Protein AF-A0A961XTH6-F1 (afdb_monomer_lite)

pLDDT: mean 82.4, std 15.03, range [42.56, 95.94]

Radius of gyration: 13.9 Å; chains: 1; bounding box: 32×32×38 Å

Sequence (104 aa):
IRTELGHAMLETRDPAMVGKAIGEIKAGLSRDTTNSAGFGLLARAYGQIGEENLARAAAAEEAYYAGRFKEAKRLAQISQPKLKRGSPEWLRMQDIIDYKPPKK

Structure (mmCIF, N/CA/C/O backbone):
data_AF-A0A961XTH6-F1
#
_entry.id   AF-A0A961XTH6-F1
#
loop_
_atom_site.group_PDB
_atom_site.id
_atom_site.type_symbol
_atom_site.label_atom_id
_atom_site.label_alt_id
_atom_site.label_comp_id
_atom_site.label_asym_id
_atom_site.label_entity_id
_atom_site.label_seq_id
_atom_site.pdbx_PDB_ins_code
_atom_site.Cartn_x
_atom_site.Cartn_y
_atom_site.Cartn_z
_atom_site.occupancy
_atom_site.B_iso_or_equiv
_atom_site.auth_seq_id
_atom_site.auth_comp_id
_atom_site.auth_asym_id
_atom_site.auth_atom_id
_atom_site.pdbx_PDB_model_num
ATOM 1 N N . ILE A 1 1 ? 12.731 19.758 -2.793 1.00 46.03 1 ILE A N 1
ATOM 2 C CA . ILE A 1 1 ? 13.856 18.838 -2.480 1.00 46.03 1 ILE A CA 1
ATOM 3 C C . ILE A 1 1 ? 13.429 17.356 -2.348 1.00 46.03 1 ILE A C 1
ATOM 5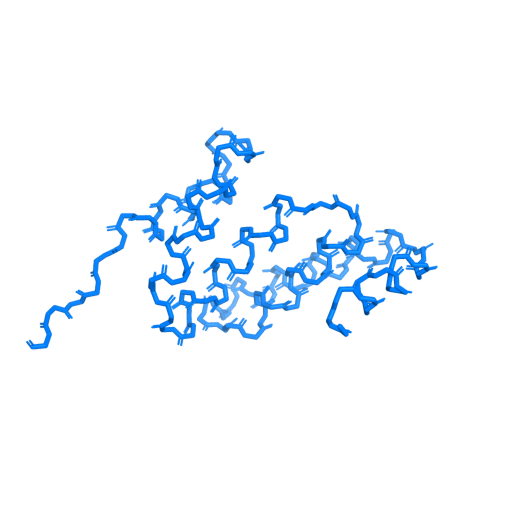 O O . ILE A 1 1 ? 14.218 16.500 -2.707 1.00 46.03 1 ILE A O 1
ATOM 9 N N . ARG A 1 2 ? 12.193 16.980 -1.947 1.00 49.25 2 ARG A N 1
ATOM 10 C CA . ARG A 1 2 ? 11.752 15.553 -2.001 1.00 49.25 2 ARG A CA 1
ATOM 11 C C . ARG A 1 2 ? 11.323 15.056 -3.390 1.00 49.25 2 ARG A C 1
ATOM 13 O O . ARG A 1 2 ? 11.393 13.864 -3.654 1.00 49.25 2 ARG A O 1
ATOM 20 N N . THR A 1 3 ? 10.915 15.965 -4.269 1.00 42.56 3 THR A N 1
ATOM 21 C CA . THR A 1 3 ? 10.473 15.666 -5.641 1.00 42.56 3 THR A CA 1
ATOM 22 C C . THR A 1 3 ? 11.640 15.303 -6.568 1.00 42.56 3 THR A C 1
ATOM 24 O O . THR A 1 3 ? 11.499 14.445 -7.428 1.00 42.56 3 THR A O 1
ATOM 27 N N . GLU A 1 4 ? 12.819 15.882 -6.327 1.00 44.53 4 GLU A N 1
ATOM 28 C CA . GLU A 1 4 ? 14.058 15.622 -7.079 1.00 44.53 4 GLU A CA 1
ATOM 29 C C . GLU A 1 4 ? 14.625 14.218 -6.799 1.00 44.53 4 GLU A C 1
ATOM 31 O O . GLU A 1 4 ? 15.161 13.558 -7.683 1.00 44.53 4 GLU A O 1
ATOM 36 N N . LEU A 1 5 ? 14.401 13.708 -5.580 1.00 42.97 5 LEU A N 1
ATOM 37 C CA . LEU A 1 5 ? 14.774 12.347 -5.184 1.00 42.97 5 LEU A CA 1
ATOM 38 C C . LEU A 1 5 ? 13.916 11.279 -5.889 1.00 42.97 5 LEU A C 1
ATOM 40 O O . LEU A 1 5 ? 14.385 10.171 -6.129 1.00 42.97 5 LEU A O 1
ATOM 44 N N . GLY A 1 6 ? 12.671 11.621 -6.245 1.00 42.91 6 GLY A N 1
ATOM 45 C CA . GLY A 1 6 ? 11.809 10.774 -7.073 1.00 42.91 6 GLY A CA 1
ATOM 46 C C . GLY A 1 6 ? 12.271 10.707 -8.532 1.00 42.91 6 GLY A C 1
ATOM 47 O O . GLY A 1 6 ? 12.144 9.659 -9.157 1.00 42.91 6 GLY A O 1
ATOM 48 N N . HIS A 1 7 ? 12.869 11.789 -9.047 1.00 44.06 7 HIS A N 1
ATOM 49 C CA . HIS A 1 7 ? 13.399 11.862 -10.412 1.00 44.06 7 HIS A CA 1
ATOM 50 C C . HIS A 1 7 ? 14.686 11.037 -10.590 1.00 44.06 7 HIS A C 1
ATOM 52 O O . HIS A 1 7 ? 14.806 10.319 -11.576 1.00 44.06 7 HIS A O 1
ATOM 58 N N . ALA A 1 8 ? 15.604 11.063 -9.616 1.00 49.78 8 ALA A N 1
ATOM 59 C CA . ALA A 1 8 ? 16.872 10.319 -9.681 1.00 49.78 8 ALA A CA 1
ATOM 60 C C . ALA A 1 8 ? 16.722 8.796 -9.461 1.00 49.78 8 ALA A C 1
ATOM 62 O O . ALA A 1 8 ? 17.549 8.008 -9.913 1.00 49.78 8 ALA A O 1
ATOM 63 N N . MET A 1 9 ? 15.664 8.344 -8.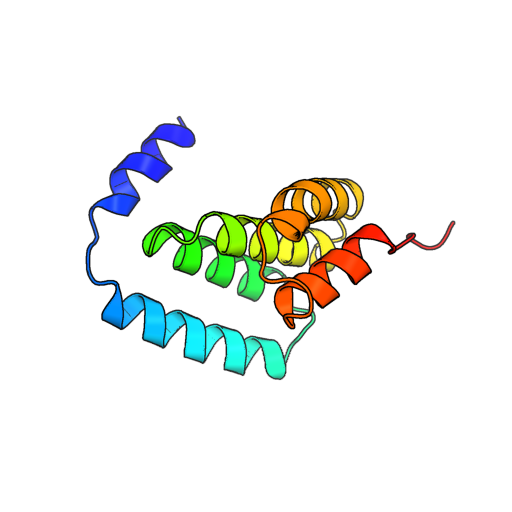773 1.00 46.50 9 MET A N 1
ATOM 64 C CA . MET A 1 9 ? 15.448 6.910 -8.506 1.00 46.50 9 MET A CA 1
ATOM 65 C C . MET A 1 9 ? 14.791 6.153 -9.672 1.00 46.50 9 MET A C 1
ATOM 67 O O . MET A 1 9 ? 14.914 4.930 -9.734 1.00 46.50 9 MET A O 1
ATOM 71 N N . LEU A 1 10 ? 14.162 6.861 -10.619 1.00 49.44 10 LEU A N 1
ATOM 72 C CA . LEU A 1 10 ? 13.652 6.296 -11.880 1.00 49.44 10 LEU A CA 1
ATOM 73 C C . LEU A 1 10 ? 14.773 5.769 -12.801 1.00 49.44 10 LEU A C 1
ATOM 75 O O . LEU A 1 10 ? 14.501 5.011 -13.730 1.00 49.44 10 LEU A O 1
ATOM 79 N N . GLU A 1 11 ? 16.036 6.131 -12.551 1.00 49.28 11 GLU A N 1
ATOM 80 C CA . GLU A 1 11 ? 17.173 5.745 -13.398 1.00 49.28 11 GLU A CA 1
ATOM 81 C C . GLU A 1 11 ? 17.756 4.354 -13.091 1.00 49.28 11 GLU A C 1
ATOM 83 O O . GLU A 1 11 ? 18.506 3.817 -13.907 1.00 49.28 11 GLU A O 1
ATOM 88 N N . THR A 1 12 ? 17.388 3.706 -11.975 1.00 51.53 12 THR A N 1
ATOM 89 C CA . THR A 1 12 ? 17.899 2.357 -11.640 1.00 51.53 12 THR A CA 1
ATOM 90 C C . THR A 1 12 ? 16.988 1.270 -12.230 1.00 51.53 12 THR A C 1
ATOM 92 O O . THR A 1 12 ? 16.160 0.656 -11.560 1.00 51.53 12 THR A O 1
ATOM 95 N N . ARG A 1 13 ? 17.114 1.116 -13.550 1.00 54.22 13 ARG A N 1
ATOM 96 C CA . ARG A 1 13 ? 16.238 0.407 -14.498 1.00 54.22 13 ARG A CA 1
ATOM 97 C C . ARG A 1 13 ? 16.479 -1.112 -14.570 1.00 54.22 13 ARG A C 1
ATOM 99 O O . ARG A 1 13 ? 16.915 -1.598 -15.608 1.00 54.22 13 ARG A O 1
ATOM 106 N N . ASP A 1 14 ? 16.146 -1.875 -13.529 1.00 64.44 14 ASP A N 1
ATOM 107 C CA . ASP A 1 14 ? 15.857 -3.308 -13.733 1.00 64.44 14 ASP A CA 1
ATOM 108 C C . ASP A 1 14 ? 14.497 -3.700 -13.129 1.00 64.44 14 ASP A C 1
ATOM 110 O O . ASP A 1 14 ? 14.401 -4.103 -11.966 1.00 64.44 14 ASP A O 1
ATOM 114 N N . PRO A 1 15 ? 13.404 -3.558 -13.900 1.00 65.75 15 PRO A N 1
ATOM 115 C CA . PRO A 1 15 ? 12.057 -3.860 -13.420 1.00 65.75 15 PRO A CA 1
ATOM 116 C C . PRO A 1 15 ? 11.857 -5.349 -13.091 1.00 65.75 15 PRO A C 1
ATOM 118 O O . PRO A 1 15 ? 10.968 -5.685 -12.307 1.00 65.75 15 PRO A O 1
ATOM 121 N N . ALA A 1 16 ? 12.686 -6.247 -13.636 1.00 72.75 16 ALA A N 1
ATOM 122 C CA . ALA A 1 16 ? 12.598 -7.680 -13.368 1.00 72.75 16 ALA A CA 1
ATOM 123 C C . ALA A 1 16 ? 13.046 -8.024 -11.936 1.00 72.75 16 ALA A C 1
ATOM 125 O O . ALA A 1 16 ? 12.398 -8.824 -11.254 1.00 72.75 16 ALA A O 1
ATOM 126 N N . MET A 1 17 ? 14.109 -7.384 -11.444 1.00 74.56 17 MET A N 1
ATOM 127 C CA . MET A 1 17 ? 14.563 -7.502 -10.054 1.00 74.56 17 MET A CA 1
ATOM 128 C C . MET A 1 17 ? 13.559 -6.890 -9.070 1.00 74.56 17 MET A C 1
ATOM 130 O O . MET A 1 17 ? 13.278 -7.485 -8.027 1.00 74.56 17 MET A O 1
ATOM 134 N N . VAL A 1 18 ? 12.954 -5.749 -9.417 1.00 76.56 18 VAL A N 1
ATOM 135 C CA . VAL A 1 18 ? 11.938 -5.104 -8.567 1.00 76.56 18 VAL A CA 1
ATOM 136 C C . VAL A 1 18 ? 10.660 -5.944 -8.486 1.00 76.56 18 VAL A C 1
ATOM 138 O O . VAL A 1 18 ? 10.090 -6.091 -7.406 1.00 76.56 18 VAL A O 1
ATOM 141 N N . GLY A 1 19 ? 10.248 -6.584 -9.585 1.00 79.88 19 GLY A N 1
ATOM 142 C CA . GLY A 1 19 ? 9.128 -7.530 -9.584 1.00 79.88 19 GLY A CA 1
ATOM 143 C C . GLY A 1 19 ? 9.341 -8.710 -8.629 1.00 79.88 19 GLY A C 1
ATOM 144 O O . GLY A 1 19 ? 8.433 -9.065 -7.874 1.00 79.88 19 GLY A O 1
ATOM 145 N N . LYS A 1 20 ? 10.556 -9.277 -8.589 1.00 83.38 20 LYS A N 1
ATOM 146 C CA . LYS A 1 20 ? 10.912 -10.317 -7.605 1.00 83.38 20 LYS A CA 1
ATOM 147 C C . LYS A 1 20 ? 10.851 -9.783 -6.173 1.00 83.38 20 LYS A C 1
ATOM 149 O O . LYS A 1 20 ? 10.261 -10.432 -5.315 1.00 83.38 20 LYS A O 1
ATOM 154 N N . ALA A 1 21 ? 11.381 -8.584 -5.928 1.00 83.38 21 ALA A N 1
ATOM 155 C CA . ALA A 1 21 ? 11.336 -7.954 -4.610 1.00 83.38 21 ALA A CA 1
ATOM 156 C C . ALA A 1 21 ? 9.895 -7.725 -4.120 1.00 83.38 21 ALA A C 1
ATOM 158 O O . ALA A 1 21 ? 9.595 -7.990 -2.960 1.00 83.38 21 ALA A O 1
ATOM 159 N N . ILE A 1 22 ? 8.981 -7.303 -5.002 1.00 86.50 22 ILE A N 1
ATOM 160 C CA . ILE A 1 22 ? 7.549 -7.173 -4.687 1.00 86.50 22 ILE A CA 1
ATOM 161 C C . ILE A 1 22 ? 6.969 -8.516 -4.225 1.00 86.50 22 ILE A C 1
ATOM 163 O O . ILE A 1 22 ? 6.221 -8.5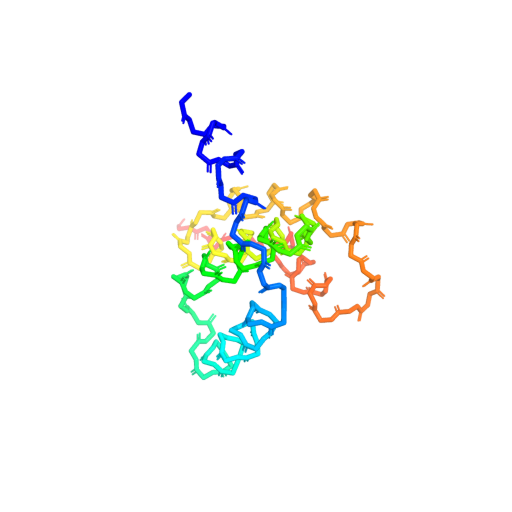53 -3.248 1.00 86.50 22 ILE A O 1
ATOM 167 N N . GLY A 1 23 ? 7.321 -9.614 -4.901 1.00 87.62 23 GLY A N 1
ATOM 168 C CA . GLY A 1 23 ? 6.910 -10.966 -4.515 1.00 87.62 23 GLY A CA 1
ATOM 169 C C . GLY A 1 23 ? 7.356 -11.330 -3.098 1.00 87.62 23 GLY A C 1
ATOM 170 O O . GLY A 1 23 ? 6.523 -11.701 -2.270 1.00 87.62 23 GLY A O 1
ATOM 171 N N . GLU A 1 24 ? 8.639 -11.130 -2.799 1.00 87.88 24 GLU A N 1
ATOM 172 C CA . GLU A 1 24 ? 9.221 -11.409 -1.479 1.00 87.88 24 GLU A CA 1
ATOM 173 C C . GLU A 1 24 ? 8.609 -10.530 -0.377 1.00 87.88 24 GLU A C 1
ATOM 175 O O . GLU A 1 24 ? 8.240 -11.022 0.691 1.00 87.88 24 GLU A O 1
ATOM 180 N N . ILE A 1 25 ? 8.419 -9.232 -0.644 1.00 86.69 25 ILE A N 1
ATOM 181 C CA . ILE A 1 25 ? 7.795 -8.298 0.305 1.00 86.69 25 ILE A CA 1
ATOM 182 C C . ILE A 1 25 ? 6.351 -8.718 0.592 1.00 86.69 25 ILE A C 1
ATOM 184 O O . ILE A 1 25 ? 5.936 -8.734 1.750 1.00 86.69 25 ILE A O 1
ATOM 188 N N . LYS A 1 26 ? 5.581 -9.108 -0.432 1.00 86.88 26 LYS A N 1
ATOM 189 C CA . LYS A 1 26 ? 4.204 -9.598 -0.252 1.00 86.88 26 LYS A CA 1
ATOM 190 C C . LYS A 1 26 ? 4.163 -10.908 0.536 1.00 86.88 26 LYS A C 1
ATOM 192 O O . LYS A 1 26 ? 3.271 -11.074 1.368 1.00 86.88 26 LYS A O 1
ATOM 197 N N . ALA A 1 27 ? 5.113 -11.815 0.315 1.00 86.88 27 ALA A N 1
ATOM 198 C CA . ALA A 1 27 ? 5.220 -13.046 1.093 1.00 86.88 27 ALA A CA 1
ATOM 199 C C . ALA A 1 27 ? 5.522 -12.744 2.573 1.00 86.88 27 ALA A C 1
ATOM 201 O O . ALA A 1 27 ? 4.859 -13.283 3.458 1.00 86.88 27 ALA A O 1
ATOM 202 N N . GLY A 1 28 ? 6.441 -11.811 2.844 1.00 85.38 28 GLY A N 1
ATOM 203 C CA . GLY A 1 28 ? 6.745 -11.339 4.198 1.00 85.38 28 GLY A CA 1
ATOM 204 C C . GLY A 1 28 ? 5.549 -10.673 4.886 1.00 85.38 28 GLY A C 1
ATOM 205 O O . GLY A 1 28 ? 5.209 -11.026 6.014 1.00 85.38 28 GLY A O 1
ATOM 206 N N . LEU A 1 29 ? 4.854 -9.774 4.183 1.00 84.50 29 LEU A N 1
ATOM 207 C CA . LEU A 1 29 ? 3.638 -9.111 4.670 1.00 84.50 29 LEU A CA 1
ATOM 208 C C . LEU A 1 29 ? 2.479 -10.083 4.910 1.00 84.50 29 LEU A C 1
ATOM 210 O O . LEU A 1 29 ? 1.639 -9.828 5.762 1.00 84.50 29 LEU A O 1
ATOM 214 N N . SER A 1 30 ? 2.425 -11.215 4.203 1.00 81.25 30 SER A N 1
ATOM 215 C CA . SER A 1 30 ? 1.410 -12.247 4.472 1.00 81.25 30 SER A CA 1
ATOM 216 C C . SER A 1 30 ? 1.615 -12.917 5.836 1.00 81.25 30 SER A C 1
ATOM 218 O O . SER A 1 30 ? 0.679 -13.490 6.386 1.00 81.25 30 SER A O 1
ATOM 220 N N . ARG A 1 31 ? 2.836 -12.849 6.381 1.00 80.75 31 ARG A N 1
ATOM 221 C CA . ARG A 1 31 ? 3.204 -13.409 7.686 1.00 80.75 31 ARG A CA 1
ATOM 222 C C . ARG A 1 31 ? 3.112 -12.375 8.810 1.00 80.75 31 ARG A C 1
ATOM 224 O O . ARG A 1 31 ? 2.785 -12.744 9.931 1.00 80.75 31 ARG A O 1
ATOM 231 N N . ASP A 1 32 ? 3.364 -11.104 8.496 1.00 79.44 32 ASP A N 1
ATOM 232 C CA . ASP A 1 32 ? 3.159 -9.960 9.390 1.00 79.44 32 ASP A CA 1
ATOM 233 C C . ASP A 1 32 ? 2.391 -8.854 8.658 1.00 79.44 32 ASP A C 1
ATOM 235 O O . ASP A 1 32 ? 2.963 -7.944 8.050 1.00 79.44 32 ASP A O 1
ATOM 239 N N . THR A 1 33 ? 1.063 -8.949 8.710 1.00 74.25 33 THR A N 1
ATOM 240 C CA . THR A 1 33 ? 0.170 -8.001 8.033 1.00 74.25 33 THR A CA 1
ATOM 241 C C . THR A 1 33 ? 0.116 -6.648 8.732 1.00 74.25 33 THR A C 1
ATOM 243 O O . THR A 1 33 ? -0.526 -5.741 8.227 1.00 74.25 33 THR A O 1
ATOM 246 N N . THR A 1 34 ? 0.746 -6.499 9.900 1.00 79.31 34 THR A N 1
ATOM 247 C CA . THR A 1 34 ? 0.743 -5.260 10.691 1.00 79.31 34 THR A CA 1
ATOM 248 C C . THR A 1 34 ? 1.990 -4.411 10.479 1.00 79.31 34 THR A C 1
ATOM 250 O O . THR A 1 34 ? 2.092 -3.296 10.993 1.00 79.31 34 THR A O 1
ATOM 253 N N . ASN A 1 35 ? 2.946 -4.914 9.701 1.00 84.19 35 ASN A N 1
ATOM 254 C CA . ASN A 1 35 ? 4.214 -4.253 9.489 1.00 84.19 35 ASN A CA 1
ATOM 255 C C . ASN A 1 35 ? 4.099 -3.091 8.492 1.00 84.19 35 ASN A C 1
ATOM 257 O O . ASN A 1 35 ? 4.307 -3.240 7.285 1.00 84.19 35 ASN A O 1
ATOM 261 N N . SER A 1 36 ? 3.861 -1.894 9.028 1.00 85.00 36 SER A N 1
ATOM 262 C CA . SER A 1 36 ? 3.884 -0.629 8.285 1.00 85.00 36 SER A CA 1
ATOM 263 C C . SER A 1 36 ? 5.134 -0.473 7.407 1.00 85.00 36 SER A C 1
ATOM 265 O O . SER A 1 36 ? 5.036 -0.052 6.255 1.00 85.00 36 SER A O 1
ATOM 267 N N . ALA A 1 37 ? 6.321 -0.845 7.899 1.00 86.69 37 ALA A N 1
ATOM 268 C CA . ALA A 1 37 ? 7.562 -0.670 7.144 1.00 86.69 37 ALA A CA 1
ATOM 269 C C . ALA A 1 37 ? 7.590 -1.523 5.863 1.00 86.69 37 ALA A C 1
ATOM 271 O O . ALA A 1 37 ? 8.106 -1.074 4.837 1.00 86.69 37 ALA A O 1
ATOM 272 N N . GLY A 1 38 ? 6.982 -2.713 5.890 1.00 89.12 38 GLY A N 1
ATOM 273 C CA . GLY A 1 38 ? 6.858 -3.576 4.715 1.00 89.12 38 GLY A CA 1
ATOM 274 C C . GLY A 1 38 ? 6.003 -2.946 3.612 1.00 89.12 38 GLY A C 1
ATOM 275 O O . GLY A 1 38 ? 6.394 -2.964 2.445 1.00 89.12 38 GLY A O 1
ATOM 276 N N . PHE A 1 39 ? 4.896 -2.292 3.971 1.00 90.44 39 PHE A N 1
ATOM 277 C CA . PHE A 1 39 ? 4.075 -1.545 3.010 1.00 90.44 39 PHE A CA 1
ATOM 278 C C . PHE A 1 39 ? 4.806 -0.322 2.440 1.00 90.44 39 PHE A C 1
ATOM 280 O O . PHE A 1 39 ? 4.691 -0.030 1.251 1.00 90.44 39 PHE A O 1
ATOM 287 N N . GLY A 1 40 ? 5.638 0.344 3.245 1.00 88.06 40 GLY A N 1
ATOM 288 C CA . GLY A 1 40 ? 6.509 1.420 2.765 1.00 88.06 40 GLY A CA 1
ATOM 289 C C . GLY A 1 40 ? 7.536 0.949 1.727 1.00 88.06 40 GLY A C 1
ATOM 290 O O . GLY A 1 40 ? 7.781 1.640 0.735 1.00 88.06 40 GLY A O 1
ATOM 291 N N . LEU A 1 41 ? 8.114 -0.244 1.911 1.00 89.38 41 LEU A N 1
ATOM 292 C CA . LEU A 1 41 ? 8.994 -0.868 0.914 1.00 89.38 41 LEU A CA 1
ATOM 293 C C . LEU A 1 41 ? 8.227 -1.235 -0.360 1.00 89.38 41 LEU A C 1
ATOM 295 O O . LEU A 1 41 ? 8.705 -0.964 -1.461 1.00 89.38 41 LEU A O 1
ATOM 299 N N . LEU A 1 42 ? 7.020 -1.781 -0.208 1.00 89.88 42 LEU A N 1
ATOM 300 C CA . LEU A 1 42 ? 6.144 -2.128 -1.322 1.00 89.88 42 LEU A CA 1
ATOM 301 C C . LEU A 1 42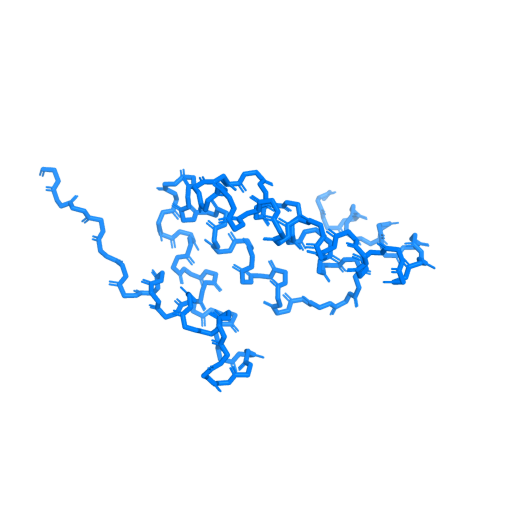 ? 5.776 -0.892 -2.163 1.00 89.88 42 LEU A C 1
ATOM 303 O O . LEU A 1 42 ? 5.849 -0.937 -3.390 1.00 89.88 42 LEU A O 1
ATOM 307 N N . ALA A 1 43 ? 5.470 0.237 -1.518 1.00 90.06 43 ALA A N 1
ATOM 308 C CA . ALA A 1 43 ? 5.179 1.500 -2.194 1.00 90.06 43 ALA A CA 1
ATOM 309 C C . ALA A 1 43 ? 6.361 2.001 -3.036 1.00 90.06 43 ALA A C 1
ATOM 311 O O . ALA A 1 43 ? 6.185 2.452 -4.168 1.00 90.06 43 ALA A O 1
ATOM 312 N N . ARG A 1 44 ? 7.582 1.883 -2.502 1.00 86.31 44 ARG A N 1
ATOM 313 C CA . ARG A 1 44 ? 8.811 2.260 -3.215 1.00 86.31 44 ARG A CA 1
ATOM 314 C C . ARG A 1 44 ? 9.077 1.343 -4.403 1.00 86.31 44 ARG A C 1
ATOM 316 O O . ARG A 1 44 ? 9.402 1.844 -5.474 1.00 86.31 44 ARG A O 1
ATOM 323 N N . ALA A 1 45 ? 8.897 0.035 -4.229 1.00 87.62 45 ALA A N 1
ATOM 324 C CA . ALA A 1 45 ? 9.075 -0.941 -5.299 1.00 87.62 45 ALA A CA 1
ATOM 325 C C . ALA A 1 45 ? 8.076 -0.709 -6.447 1.00 87.62 45 ALA A C 1
ATOM 327 O O . ALA A 1 45 ? 8.474 -0.655 -7.607 1.00 87.62 45 ALA A O 1
ATOM 328 N N . TYR A 1 46 ? 6.799 -0.464 -6.136 1.00 88.75 46 TYR A N 1
ATOM 329 C CA . TYR A 1 46 ? 5.813 -0.097 -7.156 1.00 88.75 46 TYR A CA 1
ATOM 330 C C . TYR A 1 46 ? 6.151 1.225 -7.854 1.00 88.75 46 TYR A C 1
ATOM 332 O O . TYR A 1 46 ? 6.041 1.316 -9.073 1.00 88.75 46 TYR A O 1
ATOM 340 N N . GLY A 1 47 ? 6.634 2.228 -7.114 1.00 83.94 47 GLY A N 1
ATOM 341 C CA . GLY A 1 47 ? 7.100 3.485 -7.704 1.00 83.94 47 GLY A CA 1
ATOM 342 C C . GLY A 1 47 ? 8.268 3.295 -8.678 1.00 83.94 47 GLY A C 1
ATOM 343 O O . GLY A 1 47 ? 8.302 3.944 -9.719 1.00 83.94 47 GLY A O 1
ATOM 344 N N . GLN A 1 48 ? 9.187 2.370 -8.385 1.00 82.50 48 GLN A N 1
ATOM 345 C CA . GLN A 1 48 ? 10.334 2.065 -9.250 1.00 82.50 48 GLN A CA 1
ATOM 346 C C . GLN A 1 48 ? 9.939 1.421 -10.583 1.00 82.50 48 GLN A C 1
ATOM 348 O O . GLN A 1 48 ? 10.610 1.656 -11.583 1.00 82.50 48 GLN A O 1
ATOM 353 N N . ILE A 1 49 ? 8.854 0.643 -10.622 1.00 82.25 49 ILE A N 1
ATOM 354 C CA . ILE A 1 49 ? 8.350 0.037 -11.867 1.00 82.25 49 ILE A CA 1
ATOM 355 C C . ILE A 1 49 ? 7.284 0.888 -12.570 1.00 82.25 49 ILE A C 1
ATOM 357 O O . ILE A 1 49 ? 6.683 0.431 -13.537 1.00 82.25 49 ILE A O 1
ATOM 361 N N . GLY A 1 50 ? 7.040 2.118 -12.103 1.00 77.25 50 GLY A N 1
ATOM 362 C CA . GLY A 1 50 ? 6.046 3.024 -12.692 1.00 77.25 50 GLY A CA 1
ATOM 363 C C . GLY A 1 50 ? 4.595 2.702 -12.323 1.00 77.25 50 GLY A C 1
ATOM 364 O O . GLY A 1 50 ? 3.670 3.332 -12.832 1.00 77.25 50 GLY A O 1
ATOM 365 N N . GLU A 1 51 ? 4.371 1.771 -11.397 1.00 84.88 51 GLU A N 1
ATOM 366 C CA . GLU A 1 51 ? 3.048 1.393 -10.901 1.00 84.88 51 GLU A CA 1
ATOM 367 C C . GLU A 1 51 ? 2.564 2.381 -9.828 1.00 84.88 51 GLU A C 1
ATOM 369 O O . GLU A 1 51 ? 2.342 2.047 -8.664 1.00 84.88 51 GLU A O 1
ATOM 374 N N . GLU A 1 52 ? 2.399 3.646 -10.211 1.00 81.81 52 GLU A N 1
ATOM 375 C CA . GLU A 1 52 ? 2.069 4.739 -9.291 1.00 81.81 52 GLU A CA 1
ATOM 376 C C . GLU A 1 52 ? 0.776 4.518 -8.489 1.00 81.81 52 GLU A C 1
ATOM 378 O O . GLU A 1 52 ? 0.668 4.946 -7.337 1.00 81.81 52 GLU A O 1
ATOM 383 N N . ASN A 1 53 ? -0.230 3.870 -9.081 1.00 86.25 53 ASN A N 1
ATOM 384 C CA . ASN A 1 53 ? -1.499 3.604 -8.399 1.00 86.25 53 ASN A CA 1
ATOM 385 C C . ASN A 1 53 ? -1.322 2.564 -7.287 1.00 86.25 53 ASN A C 1
ATOM 387 O O . ASN A 1 53 ? -1.845 2.750 -6.187 1.00 86.25 53 ASN A O 1
ATOM 391 N N . LEU A 1 54 ? -0.534 1.517 -7.550 1.00 89.38 54 LEU A N 1
ATOM 392 C CA . LEU A 1 54 ? -0.172 0.507 -6.557 1.00 89.38 54 LEU A CA 1
ATOM 393 C C . LEU A 1 54 ? 0.777 1.078 -5.502 1.00 89.38 54 LEU A C 1
ATOM 395 O O . LEU A 1 54 ? 0.634 0.771 -4.321 1.00 89.38 54 LEU A O 1
ATOM 399 N N . ALA A 1 55 ? 1.679 1.980 -5.891 1.00 89.62 55 ALA A N 1
ATOM 400 C CA . ALA A 1 55 ? 2.542 2.695 -4.958 1.00 89.62 55 ALA A CA 1
ATOM 401 C C . ALA A 1 55 ? 1.727 3.529 -3.960 1.00 89.62 55 ALA A C 1
ATOM 403 O O . ALA A 1 55 ? 1.963 3.468 -2.753 1.00 89.62 55 ALA A O 1
ATOM 404 N N . ARG A 1 56 ? 0.725 4.274 -4.448 1.00 89.06 56 ARG A N 1
ATOM 405 C CA . ARG A 1 56 ? -0.189 5.052 -3.595 1.00 89.06 56 ARG A CA 1
ATOM 406 C C . ARG A 1 56 ? -1.058 4.161 -2.707 1.00 89.06 56 ARG A C 1
ATOM 408 O O . ARG A 1 56 ? -1.278 4.520 -1.555 1.00 89.06 56 ARG A O 1
ATOM 415 N N . ALA A 1 57 ? -1.520 3.018 -3.212 1.00 93.12 57 ALA A N 1
ATOM 416 C CA . ALA A 1 57 ? -2.281 2.057 -2.417 1.00 93.12 57 ALA A CA 1
ATOM 417 C C . ALA A 1 57 ? -1.433 1.465 -1.277 1.00 93.12 57 ALA A C 1
ATOM 419 O O . ALA A 1 57 ? -1.840 1.502 -0.119 1.00 93.12 57 ALA A O 1
ATOM 420 N N . ALA A 1 58 ? -0.204 1.038 -1.571 1.00 93.44 58 ALA A N 1
ATOM 421 C CA . ALA A 1 58 ? 0.725 0.551 -0.554 1.00 93.44 58 ALA A CA 1
ATOM 422 C C . ALA A 1 58 ? 1.090 1.644 0.471 1.00 93.44 58 ALA A C 1
ATOM 424 O O . ALA A 1 58 ? 1.204 1.366 1.662 1.00 93.44 58 ALA A O 1
ATOM 425 N N . ALA A 1 59 ? 1.207 2.907 0.049 1.00 90.94 59 ALA A N 1
ATOM 426 C CA . ALA A 1 59 ? 1.386 4.030 0.972 1.00 90.94 59 ALA A CA 1
ATOM 427 C C . ALA A 1 59 ? 0.153 4.268 1.869 1.00 90.94 59 ALA A C 1
ATOM 429 O O . ALA A 1 59 ? 0.299 4.673 3.022 1.00 90.94 59 ALA A O 1
ATOM 430 N N . ALA A 1 60 ? -1.059 4.000 1.370 1.00 94.88 60 ALA A N 1
ATOM 431 C CA . ALA A 1 60 ? -2.273 4.047 2.180 1.00 94.88 60 ALA A CA 1
ATOM 432 C C . ALA A 1 60 ? -2.257 2.970 3.275 1.00 94.88 60 ALA A C 1
ATOM 434 O O . ALA A 1 60 ? -2.566 3.273 4.426 1.00 94.88 60 ALA A O 1
ATOM 435 N N . GLU A 1 61 ? -1.851 1.742 2.935 1.00 93.38 61 GLU A N 1
ATOM 436 C CA . GLU A 1 61 ? -1.682 0.644 3.897 1.00 93.38 61 GLU A CA 1
ATOM 437 C C . GLU A 1 61 ? -0.599 0.971 4.935 1.00 93.38 61 GLU A C 1
ATOM 439 O O . GLU A 1 61 ? -0.828 0.828 6.132 1.00 93.38 61 GLU A O 1
ATOM 444 N N . GLU A 1 62 ? 0.549 1.502 4.511 1.00 94.00 62 GLU A N 1
ATOM 445 C CA . GLU A 1 62 ? 1.609 1.960 5.419 1.00 94.00 62 GLU A CA 1
ATOM 446 C C . GLU A 1 62 ? 1.077 2.994 6.419 1.00 94.00 62 GLU A C 1
ATOM 448 O O . GLU A 1 62 ? 1.202 2.825 7.632 1.00 94.00 62 GLU A O 1
ATOM 453 N N . ALA A 1 63 ? 0.390 4.030 5.934 1.00 92.06 63 ALA A N 1
ATOM 454 C CA . ALA A 1 63 ? -0.220 5.029 6.800 1.00 92.06 63 ALA A CA 1
ATOM 455 C C . ALA A 1 63 ? -1.280 4.427 7.738 1.00 92.06 63 ALA A C 1
ATOM 457 O O . ALA A 1 63 ? -1.398 4.872 8.881 1.00 92.06 63 ALA A O 1
ATOM 458 N N . TYR A 1 64 ? -2.035 3.425 7.285 1.00 94.12 64 TYR A N 1
ATOM 459 C CA . TYR A 1 64 ? -3.048 2.746 8.087 1.00 94.12 64 TYR A CA 1
ATOM 460 C C . TYR A 1 64 ? -2.418 2.012 9.274 1.00 94.12 64 TYR A C 1
ATOM 462 O O . TYR A 1 64 ? -2.775 2.280 10.424 1.00 94.12 64 TYR A O 1
ATOM 470 N N . TYR A 1 65 ? -1.428 1.157 9.010 1.00 91.31 65 TYR A N 1
ATOM 471 C CA . TYR A 1 65 ? -0.742 0.386 10.048 1.00 91.31 65 TYR A CA 1
ATOM 472 C C . TYR A 1 65 ? 0.139 1.254 10.952 1.00 91.31 65 TYR A C 1
ATOM 474 O O . TYR A 1 65 ? 0.339 0.922 12.117 1.00 91.31 65 TYR A O 1
ATOM 482 N N . ALA A 1 66 ? 0.585 2.417 10.475 1.00 90.50 66 ALA A N 1
ATOM 483 C CA . ALA A 1 66 ? 1.240 3.420 11.309 1.00 90.50 66 ALA A CA 1
ATOM 484 C C . ALA A 1 66 ? 0.276 4.257 12.179 1.00 90.50 66 ALA A C 1
ATOM 486 O O . ALA A 1 66 ? 0.714 5.193 12.851 1.00 90.50 66 ALA A O 1
ATOM 487 N N . GLY A 1 67 ? -1.035 3.998 12.133 1.00 91.56 67 GLY A N 1
ATOM 488 C CA . GLY A 1 67 ? -2.047 4.741 12.892 1.00 91.56 67 GLY A CA 1
ATOM 489 C C . GLY A 1 67 ? -2.397 6.120 12.317 1.00 91.56 67 GLY A C 1
ATOM 490 O O . GLY A 1 67 ? -3.149 6.886 12.926 1.00 91.56 67 GLY A O 1
ATOM 491 N N . ARG A 1 68 ? -1.903 6.464 11.123 1.00 93.31 68 ARG A N 1
ATOM 492 C CA . ARG A 1 68 ? -2.215 7.714 10.411 1.00 93.31 68 ARG A CA 1
ATOM 493 C C . ARG A 1 68 ? -3.494 7.569 9.585 1.00 93.31 68 ARG A C 1
ATOM 495 O O . ARG A 1 68 ? -3.512 7.822 8.384 1.00 93.31 68 ARG A O 1
ATOM 502 N N . PHE A 1 69 ? -4.599 7.221 10.243 1.00 93.69 69 PHE A N 1
ATOM 503 C CA . PHE A 1 69 ? -5.861 6.853 9.584 1.00 93.69 69 PHE A CA 1
ATOM 504 C C . PHE A 1 69 ? -6.436 7.929 8.649 1.00 93.69 69 PHE A C 1
ATOM 506 O O . PHE A 1 69 ? -6.995 7.606 7.605 1.00 93.69 69 PHE A O 1
ATOM 513 N N . LYS A 1 70 ? -6.281 9.219 8.984 1.00 92.38 70 LYS A N 1
ATOM 514 C CA . LYS A 1 70 ? -6.729 10.323 8.111 1.00 92.38 70 LYS A CA 1
ATOM 515 C C . LYS A 1 70 ? -5.974 10.345 6.780 1.00 92.38 70 LYS A C 1
ATOM 517 O O . LYS A 1 70 ? -6.587 10.550 5.736 1.00 92.38 70 LYS A O 1
ATOM 522 N N . GLU A 1 71 ? -4.663 10.133 6.835 1.00 90.06 71 GLU A N 1
ATOM 523 C CA . GLU A 1 71 ? -3.805 10.108 5.650 1.00 90.06 71 GLU A CA 1
ATOM 524 C C . GLU A 1 71 ? -4.041 8.836 4.838 1.00 90.06 71 GLU A C 1
ATOM 526 O O . GLU A 1 71 ? -4.259 8.907 3.630 1.00 90.06 71 GLU A O 1
ATOM 531 N N . ALA A 1 72 ? -4.117 7.692 5.522 1.00 94.62 72 ALA A N 1
ATOM 532 C CA . ALA A 1 72 ? -4.450 6.407 4.921 1.00 94.62 72 ALA A CA 1
ATOM 533 C C . ALA A 1 72 ? -5.742 6.490 4.101 1.00 94.62 72 ALA A C 1
ATOM 535 O O . ALA A 1 72 ? -5.765 6.141 2.923 1.00 94.62 72 ALA A O 1
ATOM 536 N N . LYS A 1 73 ? -6.800 7.058 4.691 1.00 95.56 73 LYS A N 1
ATOM 537 C CA . LYS A 1 73 ? -8.088 7.246 4.023 1.00 95.56 73 LYS A CA 1
ATOM 538 C C . LYS A 1 73 ? -7.983 8.127 2.781 1.00 95.56 73 LYS A C 1
ATOM 540 O O . LYS A 1 73 ? -8.536 7.771 1.746 1.00 95.56 73 LYS A O 1
ATOM 545 N N . ARG A 1 74 ? -7.265 9.252 2.851 1.00 92.81 74 ARG A N 1
ATOM 546 C CA . ARG A 1 74 ? -7.068 10.139 1.693 1.00 92.81 74 ARG A CA 1
ATOM 547 C C . ARG A 1 74 ? -6.360 9.405 0.549 1.00 92.81 74 ARG A C 1
ATOM 549 O O . ARG A 1 74 ? -6.813 9.476 -0.591 1.00 92.81 74 ARG A O 1
ATOM 556 N N . LEU A 1 75 ? -5.270 8.697 0.844 1.00 90.00 75 LEU A N 1
ATOM 557 C CA . LEU A 1 75 ? -4.502 7.950 -0.156 1.00 90.00 75 LEU A CA 1
ATOM 558 C C . LEU A 1 75 ? -5.316 6.798 -0.762 1.00 90.00 75 LEU A C 1
ATOM 560 O O . LEU A 1 75 ? -5.296 6.603 -1.981 1.00 90.00 75 LEU A O 1
ATOM 564 N N . ALA A 1 76 ? -6.085 6.085 0.062 1.00 94.81 76 ALA A N 1
ATOM 565 C CA . ALA A 1 76 ? -6.974 5.021 -0.387 1.00 94.81 76 ALA A CA 1
ATOM 566 C C . ALA A 1 76 ? -8.072 5.559 -1.320 1.00 94.81 76 ALA A C 1
ATOM 568 O O . ALA A 1 76 ? -8.285 5.000 -2.391 1.00 94.81 76 ALA A O 1
ATOM 569 N N . GLN A 1 77 ? -8.699 6.696 -0.994 1.00 93.50 77 GLN A N 1
ATOM 570 C CA . GLN A 1 77 ? -9.712 7.333 -1.853 1.00 93.50 77 GLN A CA 1
ATOM 571 C C . GLN A 1 77 ? -9.169 7.730 -3.234 1.00 93.50 77 GLN A C 1
ATOM 573 O O . GLN A 1 77 ? -9.887 7.642 -4.228 1.00 93.50 77 GLN A O 1
ATOM 578 N N . ILE A 1 78 ? -7.909 8.166 -3.305 1.00 88.56 78 ILE A N 1
ATOM 579 C CA . ILE A 1 78 ? -7.265 8.563 -4.564 1.00 88.56 78 ILE A CA 1
ATOM 580 C C . ILE A 1 78 ? -6.880 7.333 -5.399 1.00 88.56 78 ILE A C 1
ATOM 582 O O . ILE A 1 78 ? -7.044 7.338 -6.620 1.00 88.56 78 ILE A O 1
ATOM 586 N N . SER A 1 79 ? -6.352 6.289 -4.755 1.00 90.44 79 SER A N 1
ATOM 587 C CA . SER A 1 79 ? -5.798 5.109 -5.431 1.00 90.44 79 SER A CA 1
ATOM 588 C C . SER A 1 79 ? -6.855 4.075 -5.815 1.00 90.44 79 SER A C 1
ATOM 590 O O . SER A 1 79 ? -6.815 3.569 -6.934 1.00 90.44 79 SER A O 1
ATOM 592 N N . GLN A 1 80 ? -7.840 3.803 -4.954 1.00 94.69 80 GLN A N 1
ATOM 593 C CA . GLN A 1 80 ? -8.884 2.799 -5.175 1.00 94.69 80 GLN A CA 1
ATOM 594 C C . GLN A 1 80 ? -9.538 2.850 -6.571 1.00 94.69 80 GLN A C 1
ATOM 596 O O . GLN A 1 80 ? -9.579 1.807 -7.225 1.00 94.69 80 GLN A O 1
ATOM 601 N N . PRO A 1 81 ? -10.038 3.997 -7.082 1.00 94.12 81 PRO A N 1
ATOM 602 C CA . PRO A 1 81 ? -10.704 4.035 -8.388 1.00 94.12 81 PRO A CA 1
ATOM 603 C C . PRO A 1 81 ? -9.760 3.759 -9.567 1.00 94.12 81 PRO A C 1
ATOM 605 O O . PRO A 1 81 ? -10.230 3.533 -10.680 1.00 94.12 81 PRO A O 1
ATOM 608 N N . LYS A 1 82 ? -8.441 3.799 -9.345 1.00 90.75 82 LYS A N 1
ATOM 609 C CA . LYS A 1 82 ? -7.411 3.496 -10.346 1.00 90.75 82 LYS A CA 1
ATOM 610 C C . LYS A 1 82 ? -6.971 2.032 -10.321 1.00 90.75 82 LYS A C 1
ATOM 612 O O . LYS A 1 82 ? -6.281 1.595 -11.237 1.00 90.75 82 LYS A O 1
ATOM 617 N N . LEU A 1 83 ? -7.354 1.282 -9.289 1.00 90.56 83 LEU A N 1
ATOM 618 C CA . LEU A 1 83 ? -7.095 -0.150 -9.187 1.00 90.56 83 LEU A CA 1
ATOM 619 C C . LEU A 1 83 ? -8.165 -0.946 -9.936 1.00 90.56 83 LEU A C 1
ATOM 621 O O . LEU A 1 83 ? -9.302 -0.498 -10.114 1.00 90.56 83 LEU A O 1
ATOM 625 N N . LYS A 1 84 ? -7.821 -2.173 -10.337 1.00 91.12 84 LYS A N 1
ATOM 626 C CA . LYS A 1 84 ? -8.790 -3.097 -10.928 1.00 91.12 84 LYS A CA 1
ATOM 627 C C . LYS A 1 84 ? -9.884 -3.396 -9.903 1.00 91.12 84 LYS A C 1
ATOM 629 O O . LYS A 1 84 ? -9.623 -3.988 -8.860 1.00 91.12 84 LYS A O 1
ATOM 634 N N . ARG A 1 85 ? -11.119 -3.001 -10.211 1.00 90.88 85 ARG A N 1
ATOM 635 C CA . ARG A 1 85 ? -12.267 -3.212 -9.324 1.00 90.88 85 ARG A CA 1
ATOM 636 C C . ARG A 1 85 ? -12.396 -4.693 -8.953 1.00 90.88 85 ARG A C 1
ATOM 638 O O . ARG A 1 85 ? -12.360 -5.555 -9.829 1.00 90.88 85 ARG A O 1
ATOM 645 N N . GLY A 1 86 ? -12.534 -4.966 -7.657 1.00 90.25 86 GLY A N 1
ATOM 646 C CA . GLY A 1 86 ? -12.601 -6.326 -7.112 1.00 90.25 86 GLY A CA 1
ATOM 647 C C . GLY A 1 86 ? -11.248 -7.030 -6.947 1.00 90.25 86 GLY A C 1
ATOM 648 O O . GLY A 1 86 ? -11.233 -8.180 -6.516 1.00 90.25 86 GLY A O 1
ATOM 649 N N . SER A 1 87 ? -10.116 -6.384 -7.256 1.00 92.12 87 SER A N 1
ATOM 650 C CA . SER A 1 87 ? -8.805 -6.939 -6.907 1.00 92.12 87 SER A CA 1
ATOM 651 C C . SER A 1 87 ? -8.578 -6.924 -5.387 1.00 92.12 87 SER A C 1
ATOM 653 O O . SER A 1 87 ? -9.208 -6.133 -4.675 1.00 92.12 87 SER A O 1
ATOM 655 N N . PRO A 1 88 ? -7.654 -7.751 -4.867 1.00 89.44 88 PRO A N 1
ATOM 656 C CA . PRO A 1 88 ? -7.289 -7.719 -3.455 1.00 89.44 88 PRO A CA 1
ATOM 657 C C . PRO A 1 88 ? -6.842 -6.328 -2.988 1.00 89.44 88 PRO A C 1
ATOM 659 O O . PRO A 1 88 ? -7.282 -5.880 -1.934 1.00 89.44 88 PRO A O 1
ATOM 662 N N . GLU A 1 89 ? -6.030 -5.610 -3.775 1.00 90.19 89 GLU A N 1
ATOM 663 C CA . GLU A 1 89 ? -5.634 -4.237 -3.429 1.00 90.19 89 GLU A CA 1
ATOM 664 C C . GLU A 1 89 ? -6.838 -3.286 -3.384 1.00 90.19 89 GLU A C 1
ATOM 666 O O . GLU A 1 89 ? -6.940 -2.46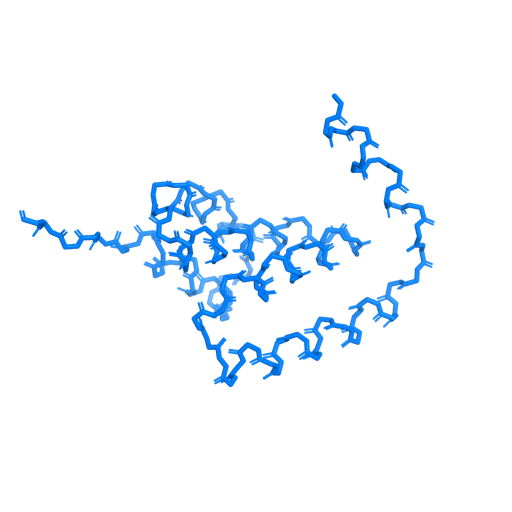7 -2.474 1.00 90.19 89 GLU A O 1
ATOM 671 N N . TRP A 1 90 ? -7.788 -3.422 -4.317 1.00 94.69 90 TRP A N 1
ATOM 672 C CA . TRP A 1 90 ? -9.003 -2.603 -4.341 1.00 94.69 90 TRP A CA 1
ATOM 673 C C . TRP A 1 90 ? -9.858 -2.802 -3.083 1.00 94.69 90 TRP A C 1
ATOM 675 O O . TRP A 1 90 ? -10.357 -1.830 -2.514 1.00 94.69 90 TRP A O 1
ATOM 685 N N . LEU A 1 91 ? -9.999 -4.053 -2.633 1.00 94.00 91 LEU A N 1
ATOM 686 C CA . LEU A 1 91 ? -10.743 -4.396 -1.419 1.00 94.00 91 LEU A CA 1
ATOM 687 C C . LEU A 1 91 ? -10.062 -3.853 -0.160 1.00 94.00 91 LEU A C 1
ATOM 689 O O . LEU A 1 91 ? -10.741 -3.312 0.707 1.00 94.00 91 LEU A O 1
ATOM 693 N N . ARG A 1 92 ? -8.728 -3.919 -0.075 1.00 92.50 92 ARG A N 1
ATOM 694 C CA . ARG A 1 92 ? -7.993 -3.324 1.053 1.00 92.50 92 ARG A CA 1
ATOM 695 C C . ARG A 1 92 ? -8.128 -1.806 1.093 1.00 92.50 92 ARG A C 1
ATOM 697 O O . ARG A 1 92 ? -8.303 -1.244 2.167 1.00 92.50 92 ARG A O 1
ATOM 704 N N . MET A 1 93 ? -8.113 -1.134 -0.062 1.00 95.94 93 MET A N 1
ATOM 705 C CA . MET A 1 93 ? -8.384 0.307 -0.091 1.00 95.94 93 MET A CA 1
ATOM 706 C C . MET A 1 93 ? -9.804 0.618 0.385 1.00 95.94 93 MET A C 1
ATOM 708 O O . MET A 1 93 ? -9.986 1.575 1.131 1.00 95.94 93 MET A O 1
ATOM 712 N N . GLN A 1 94 ? -10.798 -0.188 -0.004 1.00 95.62 94 GLN A N 1
ATOM 713 C CA . GLN A 1 94 ? -12.167 -0.033 0.499 1.00 95.62 94 GLN A CA 1
ATOM 714 C C . GLN A 1 94 ? -12.208 -0.143 2.028 1.00 95.62 94 GLN A C 1
ATOM 716 O O . GLN A 1 94 ? -12.815 0.707 2.672 1.00 95.62 94 GLN A O 1
ATOM 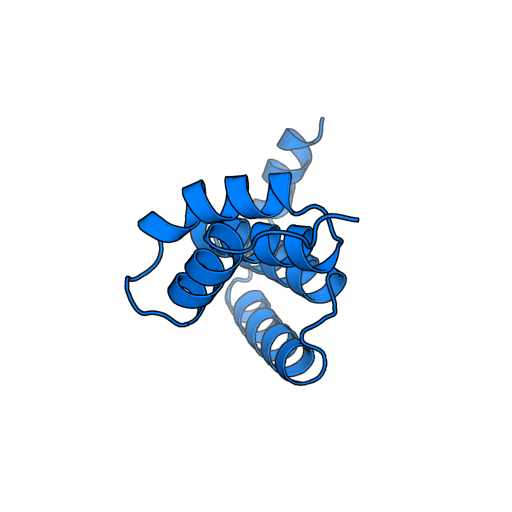721 N N . ASP A 1 95 ? -11.524 -1.136 2.599 1.00 94.75 95 ASP A N 1
ATOM 722 C CA . ASP A 1 95 ? -11.458 -1.342 4.049 1.00 94.75 95 ASP A CA 1
ATOM 723 C C . ASP A 1 95 ? -10.875 -0.117 4.774 1.00 94.75 95 ASP A C 1
ATOM 725 O O . ASP A 1 95 ? -11.492 0.421 5.691 1.00 94.75 95 ASP A O 1
ATOM 729 N N . ILE A 1 96 ? -9.762 0.432 4.274 1.00 94.94 96 ILE A N 1
ATOM 730 C CA . ILE A 1 96 ? -9.146 1.656 4.815 1.00 94.94 96 ILE A CA 1
ATOM 731 C C . ILE A 1 96 ? -10.089 2.867 4.705 1.00 94.94 96 ILE A C 1
ATOM 733 O O . ILE A 1 96 ? -10.109 3.731 5.587 1.00 94.94 96 ILE A O 1
ATOM 737 N N . ILE A 1 97 ? -10.865 2.967 3.622 1.00 95.38 97 ILE A N 1
ATOM 738 C CA . ILE A 1 97 ? -11.831 4.057 3.423 1.00 95.38 97 ILE A CA 1
ATOM 739 C C . ILE A 1 97 ? -12.985 3.955 4.424 1.00 95.38 97 ILE A C 1
ATOM 741 O O . ILE A 1 97 ? -13.398 4.980 4.986 1.00 95.38 97 ILE A O 1
ATOM 745 N N . ASP A 1 98 ? -13.505 2.750 4.642 1.00 95.12 98 ASP A N 1
ATOM 746 C CA . ASP A 1 98 ? -14.608 2.482 5.566 1.00 95.12 98 ASP A CA 1
ATOM 747 C C . ASP A 1 98 ? -14.175 2.473 7.034 1.00 95.12 98 ASP A C 1
ATOM 749 O O . ASP A 1 98 ? -14.999 2.725 7.920 1.00 95.12 98 ASP A O 1
ATOM 753 N N . TYR A 1 99 ? -12.884 2.270 7.299 1.00 93.44 99 TYR A N 1
ATOM 754 C CA . TYR A 1 99 ? -12.350 2.227 8.647 1.00 93.44 99 TYR A CA 1
ATOM 755 C C . TYR A 1 99 ? -12.658 3.506 9.434 1.00 93.44 99 TYR A C 1
ATOM 757 O O . TYR A 1 99 ? -12.384 4.643 9.021 1.00 93.44 99 TYR A O 1
ATOM 765 N N . LYS A 1 100 ? -13.211 3.303 10.631 1.00 89.25 100 LYS A N 1
ATOM 766 C CA . LYS A 1 100 ? -13.483 4.346 11.618 1.00 89.25 100 LYS A CA 1
ATOM 767 C C . LYS A 1 100 ? -12.698 4.001 12.879 1.00 89.25 100 LYS A C 1
ATOM 769 O O . LYS A 1 100 ? -13.008 2.985 13.500 1.00 89.25 100 LYS A O 1
ATOM 774 N N . PRO A 1 101 ? -11.707 4.818 13.279 1.00 79.75 101 PRO A N 1
ATOM 775 C CA . PRO A 1 101 ? -10.983 4.557 14.512 1.00 79.75 101 PRO A CA 1
ATOM 776 C C . PRO A 1 101 ? -11.957 4.596 15.700 1.00 79.75 101 PRO A C 1
ATOM 778 O O . PRO A 1 101 ? -12.873 5.430 15.702 1.00 79.75 101 PRO A O 1
ATOM 781 N N . PRO A 1 102 ? -11.782 3.723 16.707 1.00 77.62 102 PRO A N 1
ATOM 782 C CA . PRO A 1 102 ? -12.635 3.721 17.887 1.00 77.62 102 PRO A CA 1
ATOM 783 C C . PRO A 1 102 ? -12.577 5.089 18.576 1.00 77.62 102 PRO A C 1
ATOM 785 O O . PRO A 1 102 ? -11.503 5.680 18.729 1.00 77.62 102 PRO A O 1
ATOM 788 N N . LYS A 1 103 ? -13.743 5.615 18.973 1.00 71.06 103 LYS A N 1
ATOM 789 C CA . LYS A 1 103 ? -13.805 6.796 19.840 1.00 71.06 103 LYS A CA 1
ATOM 790 C C . LYS A 1 103 ? -13.224 6.394 21.198 1.00 71.06 103 LYS A C 1
ATOM 792 O O . LYS A 1 103 ? -13.720 5.443 21.796 1.00 71.06 103 LYS A O 1
ATOM 797 N N . LYS A 1 104 ? -12.150 7.072 21.610 1.00 59.09 104 LYS A N 1
ATOM 798 C CA . LYS A 1 104 ? -11.651 7.023 22.990 1.00 59.09 104 LYS A CA 1
ATOM 799 C C . LYS A 1 104 ? -12.704 7.546 23.956 1.00 59.09 104 LYS A C 1
ATOM 801 O O . LYS A 1 104 ? -13.459 8.454 23.536 1.00 59.09 104 LYS A O 1
#

Foldseek 3Di:
DVVVVLVVLLPPDDLVVLVVVLVVLVVVCVVVVLDLVSLQSNLVSCSNNVVNLSSLLSNLSSCVSVVVLVSSLVSLVVNLVVDDPPDPSNVVSVCSNPDDPDDD

Secondary structure (DSSP, 8-state):
-HHHHHHHHTT---HHHHHHHHHHHHHHHHH-TT-HHHHHHHHHHHHHTT-HHHHHHHHHHHHHHTT-HHHHHHHHHHHGGGSPTTSHHHHHHHHHHH--PPP-